Protein AF-A0A0N0ITU3-F1 (afdb_monomer)

Nearest PDB structures (foldseek):
  4pu4-assembly1_D  TM=7.011E-01  e=6.771E-02  Shewanella oneidensis MR-1
  4pu7-assembly1_B  TM=7.001E-01  e=7.193E-02  Shewanella oneidensis MR-1
  4pu8-assembly1_A  TM=6.998E-01  e=8.624E-02  Shewanella oneidensis MR-1
  4pu8-assembly1_B  TM=7.085E-01  e=1.167E-01  Shewanella oneidensis MR-1
  4pu4-assembly1_C  TM=7.032E-01  e=1.317E-01  Shewanella oneidensis MR-1

pLDDT: mean 93.78, std 9.42, range [54.25, 98.5]

Sequence (71 aa):
MYKDIHIGHLILVKWKELDFSIERACNFFKISKTDVENMFSQKSLDTELLLKWSKLLEYDFFRIYSQHLIL

Organism: Chryseobacterium indologenes (NCBI:txid253)

Secondary structure (DSSP, 8-state):
------HHHHHHHHHHHTT--HHHHHHHHT--HHHHHHHHH-S---HHHHHHHHHHTT--SHHHHHHHHH-

Solvent-accessible surface area (backbone atoms only — not comparable to full-atom values): 4269 Å² total; per-residue (Å²): 128,90,72,89,71,45,49,14,48,54,50,48,52,53,39,58,76,67,70,61,57,66,66,58,50,22,65,73,72,72,50,52,66,66,57,57,56,49,47,34,71,29,51,67,72,58,70,66,59,47,50,50,51,19,63,76,67,75,39,77,66,62,55,62,60,53,53,68,75,78,107

Mean predicted aligned error: 3.14 Å

Foldseek 3Di:
DDDQAQLLLVLVVLCVVVVHDLVLVCVQVVHDSVVNVVSSRGSDDPPVVQVSSCVSSVHNSVVVVVVSVVD

Structure (mmCIF, N/CA/C/O backbone):
data_AF-A0A0N0ITU3-F1
#
_entry.id   AF-A0A0N0ITU3-F1
#
loop_
_atom_site.group_PDB
_atom_site.id
_atom_site.type_symbol
_atom_site.label_atom_id
_atom_site.label_alt_id
_atom_site.label_comp_id
_atom_site.label_asym_id
_atom_site.label_entity_id
_atom_site.label_seq_id
_atom_site.pdbx_PDB_ins_code
_atom_site.Cartn_x
_atom_site.Cartn_y
_atom_site.Cartn_z
_atom_site.occupancy
_atom_site.B_iso_or_equiv
_atom_site.auth_seq_id
_atom_site.auth_comp_id
_atom_site.auth_asym_id
_atom_site.auth_atom_id
_atom_site.pdbx_PDB_model_num
ATOM 1 N N . MET A 1 1 ? 17.519 0.628 -18.064 1.00 54.25 1 MET A N 1
ATOM 2 C CA . MET A 1 1 ? 18.172 0.358 -16.757 1.00 54.25 1 MET A CA 1
ATOM 3 C C . MET A 1 1 ? 17.064 0.123 -15.743 1.00 54.25 1 MET A C 1
ATOM 5 O O . MET A 1 1 ? 16.243 1.016 -15.566 1.00 54.25 1 MET A O 1
ATOM 9 N N . TYR A 1 2 ? 16.971 -1.078 -15.168 1.00 56.62 2 TYR A N 1
ATOM 10 C CA . TYR A 1 2 ? 15.922 -1.428 -14.202 1.00 56.62 2 TYR A CA 1
ATOM 11 C C . TYR A 1 2 ? 16.036 -0.486 -12.995 1.00 56.62 2 TYR A C 1
ATOM 13 O O . TYR A 1 2 ? 17.062 -0.497 -12.315 1.00 56.62 2 TYR A O 1
ATOM 21 N N . LYS A 1 3 ? 15.051 0.395 -12.769 1.00 70.81 3 LYS A N 1
ATOM 22 C CA . LYS A 1 3 ? 15.032 1.184 -11.530 1.00 70.81 3 LYS A CA 1
ATOM 23 C C . LYS A 1 3 ? 14.577 0.256 -10.418 1.00 70.81 3 LYS A C 1
ATOM 25 O O . LYS A 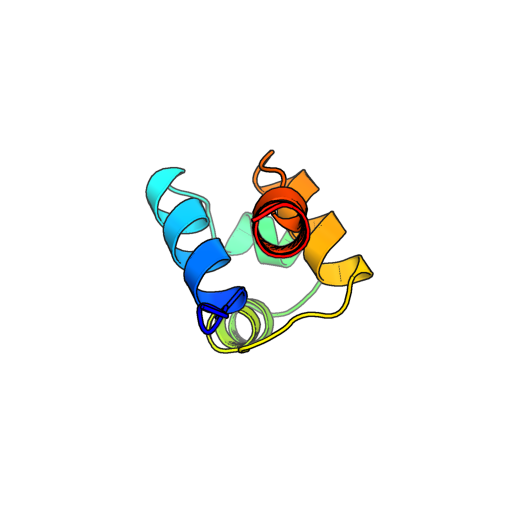1 3 ? 13.636 -0.510 -10.609 1.00 70.81 3 LYS A O 1
ATOM 30 N N . ASP A 1 4 ? 15.245 0.321 -9.275 1.00 85.50 4 ASP A N 1
ATOM 31 C CA . ASP A 1 4 ? 14.810 -0.443 -8.116 1.00 85.50 4 ASP A CA 1
ATOM 32 C C . ASP A 1 4 ? 13.492 0.151 -7.596 1.00 85.50 4 ASP A C 1
ATOM 34 O O . ASP A 1 4 ? 13.463 1.276 -7.093 1.00 85.50 4 ASP A O 1
ATOM 38 N N . ILE A 1 5 ? 12.382 -0.560 -7.804 1.00 92.00 5 ILE A N 1
ATOM 39 C CA . ILE A 1 5 ? 11.052 -0.102 -7.394 1.00 92.00 5 ILE A CA 1
ATOM 40 C C . ILE A 1 5 ? 10.843 -0.498 -5.937 1.00 92.00 5 ILE A C 1
ATOM 42 O O . ILE A 1 5 ? 10.874 -1.68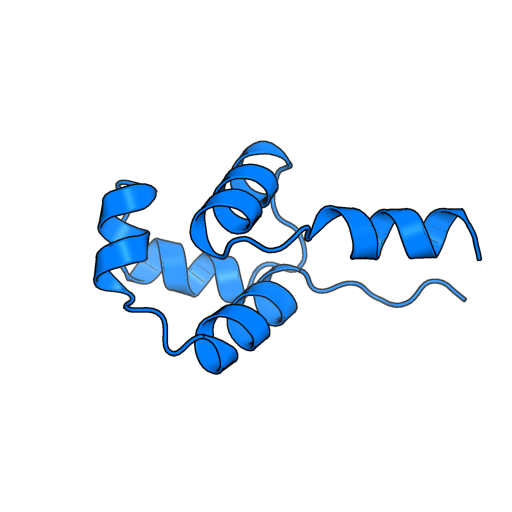0 -5.596 1.00 92.00 5 ILE A O 1
ATOM 46 N N . HIS A 1 6 ? 10.566 0.496 -5.097 1.00 96.19 6 HIS A N 1
ATOM 47 C CA . HIS A 1 6 ? 10.153 0.292 -3.715 1.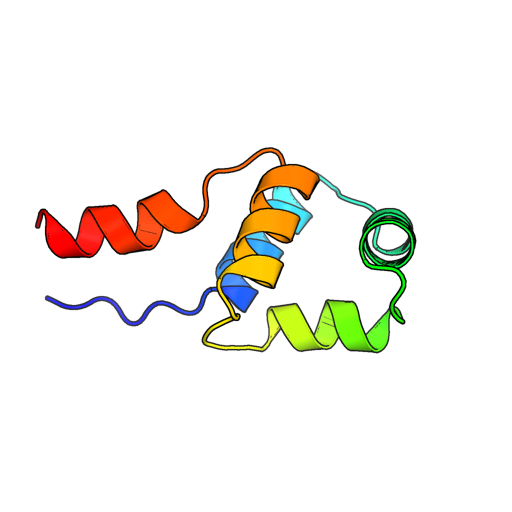00 96.19 6 HIS A CA 1
ATOM 48 C C . HIS A 1 6 ? 8.707 0.765 -3.534 1.00 96.19 6 HIS A C 1
ATOM 50 O O . HIS A 1 6 ? 8.447 1.922 -3.202 1.00 96.19 6 HIS A O 1
ATOM 56 N N . ILE A 1 7 ? 7.744 -0.126 -3.765 1.00 97.31 7 ILE A N 1
ATOM 57 C CA . ILE A 1 7 ? 6.339 0.274 -3.921 1.00 97.31 7 ILE A CA 1
ATOM 58 C C . ILE A 1 7 ? 5.709 0.805 -2.638 1.00 97.31 7 ILE A C 1
ATOM 60 O O . ILE A 1 7 ? 4.985 1.793 -2.703 1.00 97.31 7 ILE A O 1
ATOM 64 N N . GLY A 1 8 ? 6.048 0.239 -1.474 1.00 97.88 8 GLY A N 1
ATOM 65 C CA . GLY A 1 8 ? 5.560 0.738 -0.188 1.00 97.88 8 GLY A CA 1
ATOM 66 C C . GLY A 1 8 ? 5.921 2.208 0.038 1.00 97.88 8 GLY A C 1
ATOM 67 O O . GLY A 1 8 ? 5.083 3.005 0.457 1.00 97.88 8 GLY A O 1
ATOM 68 N N . HIS A 1 9 ? 7.137 2.603 -0.347 1.00 97.75 9 HIS A N 1
ATOM 69 C CA . HIS A 1 9 ? 7.596 3.982 -0.237 1.00 97.75 9 HIS A CA 1
ATOM 70 C C . HIS A 1 9 ? 6.840 4.905 -1.198 1.00 97.75 9 HIS A C 1
ATOM 72 O O . HIS A 1 9 ? 6.445 6.002 -0.816 1.00 97.75 9 HIS A O 1
ATOM 78 N N . LEU A 1 10 ? 6.589 4.461 -2.432 1.00 97.31 10 LEU A N 1
ATOM 79 C CA . LEU A 1 10 ? 5.824 5.242 -3.409 1.00 97.31 10 LEU A CA 1
ATOM 80 C C . LEU A 1 10 ? 4.364 5.426 -2.974 1.00 97.31 10 LEU A C 1
ATOM 82 O O . LEU A 1 10 ? 3.809 6.512 -3.148 1.00 97.31 10 LEU A O 1
ATOM 86 N N . ILE A 1 11 ? 3.767 4.403 -2.356 1.00 98.31 11 ILE A N 1
ATOM 87 C CA . ILE A 1 11 ? 2.445 4.504 -1.730 1.00 98.31 11 ILE A CA 1
ATOM 88 C C . ILE A 1 11 ? 2.486 5.530 -0.595 1.00 98.31 11 ILE A C 1
ATOM 90 O O . ILE A 1 11 ? 1.627 6.402 -0.563 1.00 98.31 11 ILE A O 1
ATOM 94 N N . LEU A 1 12 ? 3.495 5.496 0.284 1.00 98.25 12 LEU A N 1
ATOM 95 C CA . LEU A 1 12 ? 3.649 6.479 1.365 1.00 98.25 12 LEU A CA 1
ATOM 96 C C . LEU A 1 12 ? 3.786 7.917 0.848 1.00 98.25 12 LEU A C 1
ATOM 98 O O . LEU A 1 12 ? 3.236 8.843 1.442 1.00 98.25 12 LEU A O 1
ATOM 102 N N . VAL A 1 13 ? 4.529 8.123 -0.241 1.00 97.75 13 VAL A N 1
ATOM 103 C CA . VAL A 1 13 ? 4.658 9.443 -0.871 1.00 97.75 13 VAL A CA 1
ATOM 104 C C . VAL A 1 13 ? 3.290 9.927 -1.349 1.00 97.75 13 VAL A C 1
ATOM 106 O O . VAL A 1 13 ? 2.858 11.002 -0.941 1.00 97.75 13 VAL A O 1
ATOM 109 N N . LYS A 1 14 ? 2.566 9.110 -2.125 1.00 97.62 14 LYS A N 1
ATOM 110 C CA . LYS A 1 14 ? 1.227 9.467 -2.623 1.00 97.62 14 LYS A CA 1
ATOM 111 C C . LYS A 1 14 ? 0.217 9.679 -1.501 1.00 97.62 14 LYS A C 1
ATOM 113 O O . LYS A 1 14 ? -0.557 10.626 -1.534 1.00 97.62 14 LYS A O 1
ATOM 118 N N . TRP A 1 15 ? 0.269 8.835 -0.480 1.00 97.56 15 TRP A N 1
ATOM 119 C CA . TRP A 1 15 ? -0.527 8.955 0.732 1.00 97.56 15 TRP A CA 1
ATOM 120 C C . TRP A 1 15 ? -0.362 10.323 1.405 1.00 97.56 15 TRP A C 1
ATOM 122 O O . TRP A 1 15 ? -1.351 10.967 1.748 1.00 97.56 15 TRP A O 1
ATOM 132 N N . LYS A 1 16 ? 0.890 10.770 1.585 1.00 97.25 16 LYS A N 1
ATOM 133 C CA . LYS A 1 16 ? 1.211 12.065 2.202 1.00 97.25 16 LYS A CA 1
ATOM 134 C C . LYS A 1 16 ? 0.804 13.241 1.319 1.00 97.25 16 LYS A C 1
ATOM 136 O O . LYS A 1 16 ? 0.313 14.232 1.840 1.00 97.25 16 LYS A O 1
ATOM 141 N N . GLU A 1 17 ? 0.994 13.135 0.005 1.00 97.06 17 GLU A N 1
ATOM 142 C CA . GLU A 1 17 ? 0.572 14.169 -0.952 1.00 97.06 17 GLU A CA 1
ATOM 143 C C . GLU A 1 17 ? -0.944 14.404 -0.931 1.00 97.06 17 GLU A C 1
ATOM 145 O O . GLU A 1 17 ? -1.391 15.532 -1.124 1.00 97.06 17 GLU A O 1
ATOM 150 N N . LEU A 1 18 ? -1.726 13.351 -0.684 1.00 94.94 18 LEU A N 1
ATOM 151 C CA . LEU A 1 18 ? -3.186 13.409 -0.594 1.00 94.94 18 LEU A CA 1
ATOM 152 C C . LEU A 1 18 ? -3.705 13.739 0.818 1.00 94.94 18 LEU A C 1
ATOM 154 O O . LEU A 1 18 ? -4.918 13.735 1.015 1.00 94.94 18 LEU A O 1
ATOM 158 N N . ASP A 1 19 ? -2.813 13.981 1.789 1.00 94.00 19 ASP A N 1
ATOM 159 C CA . ASP A 1 19 ? -3.135 14.174 3.214 1.00 94.00 19 ASP A CA 1
ATOM 160 C C . ASP A 1 19 ? -4.109 13.106 3.756 1.00 94.00 19 ASP A C 1
ATOM 162 O O . ASP A 1 19 ? -5.120 13.379 4.410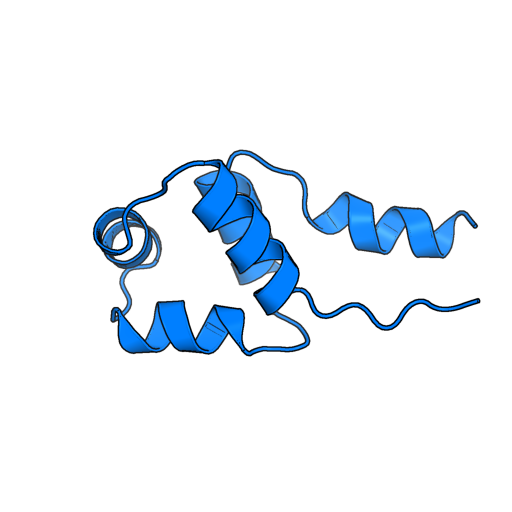 1.00 94.00 19 ASP A O 1
ATOM 166 N N . PHE A 1 20 ? -3.851 11.843 3.401 1.00 94.06 20 PHE A N 1
ATOM 167 C CA . PHE A 1 20 ? -4.780 10.755 3.685 1.00 94.06 20 PHE A CA 1
ATOM 168 C C . PHE A 1 20 ? -4.694 10.300 5.156 1.00 94.06 20 PHE A C 1
ATOM 170 O O . PHE A 1 20 ? -3.617 10.196 5.746 1.00 94.06 20 PHE A O 1
ATOM 177 N N . SER A 1 21 ? -5.846 9.995 5.766 1.00 95.69 21 SER A N 1
ATOM 178 C CA . SER A 1 21 ? -5.945 9.595 7.182 1.00 95.69 21 SER A CA 1
ATOM 179 C C . SER A 1 21 ? -5.654 8.109 7.390 1.00 95.69 21 SER A C 1
ATOM 181 O O . SER A 1 21 ? -6.213 7.250 6.703 1.00 95.69 21 SER A O 1
ATOM 183 N N . ILE A 1 22 ? -4.817 7.795 8.387 1.00 96.38 22 ILE A N 1
ATOM 184 C CA . ILE A 1 22 ? -4.402 6.414 8.691 1.00 96.38 22 ILE A CA 1
ATOM 185 C C . ILE A 1 22 ? -5.594 5.565 9.126 1.00 96.38 22 ILE A C 1
ATOM 187 O O . ILE A 1 22 ? -5.708 4.407 8.738 1.00 96.38 22 ILE A O 1
ATOM 191 N N . GLU A 1 23 ? -6.553 6.174 9.821 1.00 97.25 23 GLU A N 1
ATOM 192 C CA . GLU A 1 23 ? -7.809 5.555 10.232 1.00 97.25 23 GLU A CA 1
ATOM 193 C C . GLU A 1 23 ? -8.639 5.111 9.022 1.00 97.25 23 GLU A C 1
ATOM 195 O O . GLU A 1 23 ? -9.223 4.027 9.041 1.00 97.25 23 GLU A O 1
ATOM 200 N N . ARG A 1 24 ? -8.664 5.902 7.938 1.00 95.50 24 ARG A N 1
ATOM 201 C CA . ARG A 1 24 ? -9.357 5.517 6.698 1.00 95.50 24 ARG A CA 1
ATOM 202 C C . ARG A 1 24 ? -8.719 4.288 6.051 1.00 95.50 24 ARG A C 1
ATOM 204 O O . ARG A 1 24 ? -9.463 3.409 5.622 1.00 95.50 24 ARG A O 1
ATOM 211 N N . ALA A 1 25 ? -7.386 4.179 6.023 1.00 97.31 25 ALA A N 1
ATOM 212 C CA . ALA A 1 25 ? -6.731 2.950 5.556 1.00 97.31 25 ALA A CA 1
ATOM 213 C C . ALA A 1 25 ? -7.045 1.765 6.459 1.00 97.31 25 ALA A C 1
ATOM 215 O O . ALA A 1 25 ? -7.477 0.732 5.954 1.00 97.31 25 ALA A O 1
ATOM 216 N N . CYS A 1 26 ? -6.884 1.910 7.776 1.00 97.94 26 CYS A N 1
ATOM 217 C CA . CYS A 1 26 ? -7.193 0.839 8.723 1.00 97.94 26 CYS A CA 1
ATOM 218 C C . CYS A 1 26 ? -8.618 0.311 8.514 1.00 97.94 26 CYS A C 1
ATOM 220 O O . CYS A 1 26 ? -8.822 -0.898 8.424 1.00 97.94 26 CYS A O 1
ATOM 222 N N . ASN A 1 27 ? -9.593 1.209 8.343 1.00 97.50 27 ASN A N 1
ATOM 223 C CA . ASN A 1 27 ? -10.989 0.848 8.099 1.00 97.50 27 ASN A CA 1
ATOM 224 C C . ASN A 1 27 ? -11.208 0.188 6.729 1.00 97.50 27 ASN A C 1
ATOM 226 O O . ASN A 1 27 ? -11.975 -0.768 6.625 1.00 97.50 27 ASN A O 1
ATOM 230 N N . PHE A 1 28 ? -10.538 0.674 5.681 1.00 96.81 28 PHE A N 1
ATOM 231 C CA . PHE A 1 28 ? -10.657 0.126 4.329 1.00 96.81 28 PHE A CA 1
ATOM 232 C C . PHE A 1 28 ? -10.053 -1.279 4.217 1.00 96.81 28 PHE A C 1
ATOM 234 O O . PHE A 1 28 ? -10.667 -2.185 3.655 1.00 96.81 28 PHE A O 1
ATOM 241 N N . PHE A 1 29 ? -8.861 -1.467 4.783 1.00 96.88 29 PHE A N 1
ATOM 242 C CA . PHE A 1 29 ? -8.134 -2.733 4.752 1.00 96.88 29 PHE A CA 1
ATOM 243 C C . PHE A 1 29 ? -8.561 -3.706 5.857 1.00 96.88 29 PHE A C 1
ATOM 245 O O . 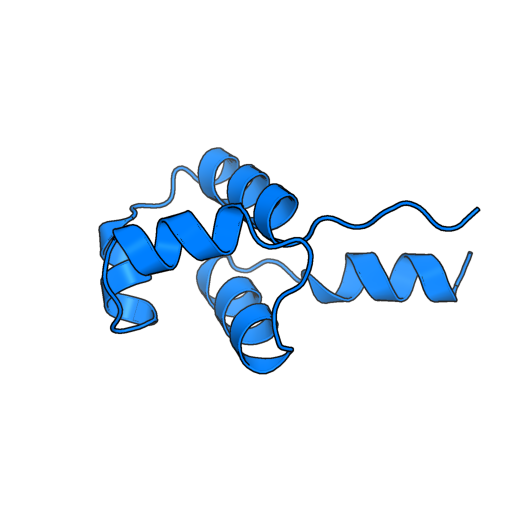PHE A 1 29 ? -8.308 -4.901 5.726 1.00 96.88 29 PHE A O 1
ATOM 252 N N . LYS A 1 30 ? -9.241 -3.220 6.905 1.00 97.31 30 LYS A N 1
ATOM 253 C CA . LYS A 1 30 ? -9.613 -3.973 8.116 1.00 97.31 30 LYS A CA 1
ATOM 254 C C . LYS A 1 30 ? -8.396 -4.558 8.842 1.00 97.31 30 LYS A C 1
ATOM 256 O O . LYS A 1 30 ? -8.407 -5.714 9.255 1.00 97.31 30 LYS A O 1
ATOM 261 N N . ILE A 1 31 ? -7.353 -3.744 8.983 1.00 97.50 31 ILE A N 1
ATOM 262 C CA . ILE A 1 31 ? -6.077 -4.103 9.621 1.00 97.50 31 ILE A CA 1
ATOM 263 C C . ILE A 1 31 ? -5.657 -3.033 10.632 1.00 97.50 31 ILE A C 1
ATOM 265 O O . ILE A 1 31 ? -6.271 -1.965 10.710 1.00 97.50 31 ILE A O 1
ATOM 269 N N . SER A 1 32 ? -4.615 -3.313 11.417 1.00 98.25 32 SER A N 1
ATOM 270 C CA . SER A 1 32 ? -4.110 -2.358 12.402 1.00 98.25 32 SER A CA 1
ATOM 271 C C . SER A 1 32 ? -3.315 -1.221 11.752 1.00 98.25 32 SER A C 1
ATOM 273 O O . SER A 1 32 ? -2.799 -1.345 10.641 1.00 98.25 32 SER A O 1
ATOM 275 N N . LYS A 1 33 ? -3.151 -0.116 12.490 1.00 97.69 33 LYS A N 1
ATOM 276 C CA . LYS A 1 3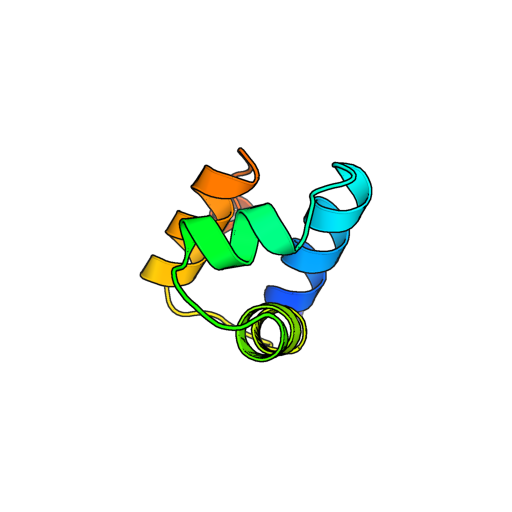3 ? -2.265 0.987 12.090 1.00 97.69 33 LYS A CA 1
ATOM 277 C C . LYS A 1 33 ? -0.846 0.493 11.804 1.00 97.69 33 LYS A C 1
ATOM 279 O O . LYS A 1 33 ? -0.263 0.879 10.798 1.00 97.69 33 LYS A O 1
ATOM 284 N N . THR A 1 34 ? -0.325 -0.383 12.659 1.00 98.12 34 THR A N 1
ATOM 285 C CA . THR A 1 34 ? 1.012 -0.959 12.501 1.00 98.12 34 THR A CA 1
ATOM 286 C C . THR A 1 34 ? 1.123 -1.767 11.211 1.00 98.12 34 THR A C 1
ATOM 288 O O . THR A 1 34 ? 2.131 -1.665 10.525 1.00 98.12 34 THR A O 1
ATOM 291 N N . ASP A 1 35 ? 0.082 -2.508 10.823 1.00 97.94 35 ASP A N 1
ATOM 292 C CA . ASP A 1 35 ? 0.086 -3.254 9.559 1.00 97.94 35 ASP A CA 1
ATOM 293 C C . ASP A 1 35 ? 0.100 -2.321 8.342 1.00 97.94 35 ASP A C 1
ATOM 295 O O . ASP A 1 35 ? 0.843 -2.567 7.393 1.00 97.94 35 ASP A O 1
ATOM 299 N N . VAL A 1 36 ? -0.662 -1.220 8.377 1.00 98.06 36 VAL A N 1
ATOM 300 C CA . VAL A 1 36 ? -0.615 -0.193 7.321 1.00 98.06 36 VAL A CA 1
ATOM 301 C C . VAL A 1 36 ? 0.778 0.437 7.237 1.00 98.06 36 VAL A C 1
ATOM 303 O O . VAL A 1 36 ? 1.342 0.556 6.151 1.00 98.06 36 VAL A O 1
ATOM 306 N N . GLU A 1 37 ? 1.360 0.812 8.377 1.00 97.44 37 GLU A N 1
ATOM 307 C CA . GLU A 1 37 ? 2.707 1.389 8.437 1.00 97.44 37 GLU A CA 1
ATOM 308 C C . GLU A 1 37 ? 3.771 0.408 7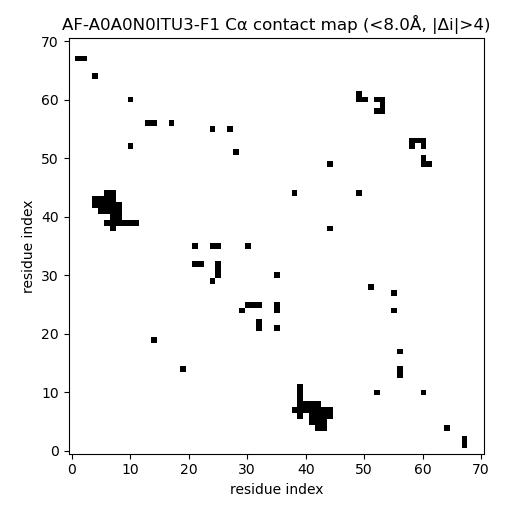.925 1.00 97.44 37 GLU A C 1
ATOM 310 O O . GLU A 1 37 ? 4.672 0.803 7.180 1.00 97.44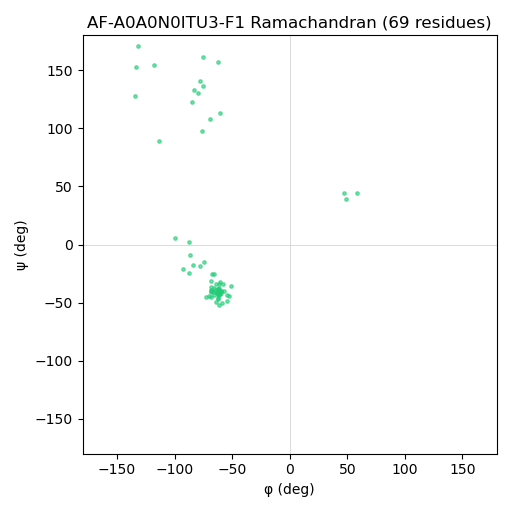 37 GLU A O 1
ATOM 315 N N . ASN A 1 38 ? 3.628 -0.883 8.238 1.00 98.19 38 ASN A N 1
ATOM 316 C CA . ASN A 1 38 ? 4.501 -1.936 7.729 1.00 98.19 38 ASN A CA 1
ATOM 317 C C . ASN A 1 38 ? 4.465 -2.002 6.199 1.00 98.19 38 ASN A C 1
ATOM 319 O O . ASN A 1 38 ? 5.530 -2.104 5.589 1.00 98.19 38 ASN A O 1
ATOM 323 N N . MET A 1 39 ? 3.294 -1.868 5.562 1.00 98.06 39 MET A N 1
ATOM 324 C CA . MET A 1 39 ? 3.185 -1.873 4.093 1.00 98.06 39 MET A CA 1
ATOM 325 C C . MET A 1 39 ? 4.025 -0.773 3.436 1.00 98.06 39 MET A C 1
ATOM 327 O O . MET A 1 39 ? 4.608 -1.001 2.376 1.00 98.06 39 MET A O 1
ATOM 331 N N . PHE A 1 40 ? 4.169 0.394 4.070 1.00 98.06 40 PHE A N 1
ATOM 332 C CA . PHE A 1 40 ? 5.003 1.478 3.541 1.00 98.06 40 PHE A CA 1
ATOM 333 C C . PHE A 1 40 ? 6.498 1.132 3.504 1.00 98.06 40 PHE A C 1
ATOM 335 O O . PHE A 1 40 ? 7.242 1.661 2.678 1.00 98.06 40 PHE A O 1
ATOM 342 N N . SER A 1 41 ? 6.941 0.216 4.365 1.00 97.38 41 SER A N 1
ATOM 343 C CA . SER A 1 41 ? 8.320 -0.280 4.395 1.00 97.38 41 SER A CA 1
ATOM 344 C C . SER A 1 41 ? 8.576 -1.451 3.441 1.00 97.38 41 SER A C 1
ATOM 346 O O . SER A 1 41 ? 9.726 -1.826 3.224 1.00 97.38 41 SER A O 1
ATOM 348 N N . GLN A 1 42 ? 7.536 -2.028 2.832 1.00 97.88 42 GLN A N 1
ATOM 349 C CA . GLN A 1 42 ? 7.705 -3.189 1.965 1.00 97.88 42 GLN A CA 1
ATOM 350 C C . GLN A 1 42 ? 8.198 -2.782 0.572 1.00 97.88 42 GLN A C 1
ATOM 352 O O . GLN A 1 42 ? 7.639 -1.902 -0.093 1.00 97.88 42 GLN A O 1
ATOM 357 N N . LYS A 1 43 ? 9.250 -3.464 0.102 1.00 96.56 43 LYS A N 1
ATOM 358 C CA . LYS A 1 43 ? 9.807 -3.259 -1.243 1.00 96.56 43 LYS A CA 1
ATOM 359 C C . LYS A 1 43 ? 8.788 -3.591 -2.336 1.00 96.56 43 LYS A C 1
ATOM 361 O O . LYS A 1 43 ? 8.668 -2.860 -3.317 1.00 96.56 43 LYS A O 1
ATOM 366 N N . SER A 1 44 ? 8.027 -4.662 -2.136 1.00 96.62 44 SER A N 1
ATOM 367 C CA . SER A 1 44 ? 6.942 -5.111 -3.006 1.00 96.62 44 SER A CA 1
ATOM 368 C C . SER A 1 44 ? 5.709 -5.454 -2.177 1.00 96.62 44 SER A C 1
ATOM 370 O O . SER A 1 44 ? 5.836 -5.885 -1.034 1.00 96.62 44 SER A O 1
ATOM 372 N N . LEU A 1 45 ? 4.537 -5.323 -2.787 1.00 97.56 45 LEU A N 1
ATOM 373 C CA . LEU A 1 45 ? 3.264 -5.797 -2.253 1.00 97.56 45 LEU A CA 1
ATOM 374 C C . LEU A 1 45 ? 2.695 -6.841 -3.208 1.00 97.56 45 LEU A C 1
ATOM 376 O O . LEU A 1 45 ? 3.005 -6.817 -4.403 1.00 97.56 45 LEU A O 1
ATOM 380 N N . ASP A 1 46 ? 1.859 -7.741 -2.695 1.00 97.25 46 ASP A N 1
ATOM 381 C CA . ASP A 1 46 ? 1.055 -8.579 -3.574 1.00 97.25 46 ASP A CA 1
ATOM 382 C C . ASP A 1 46 ? 0.102 -7.714 -4.413 1.00 97.25 46 ASP A C 1
ATOM 384 O O . ASP A 1 46 ? -0.225 -6.568 -4.085 1.00 97.25 46 ASP A O 1
ATOM 388 N N . THR A 1 47 ? -0.325 -8.261 -5.546 1.00 97.56 47 THR A N 1
ATOM 389 C CA . THR A 1 47 ? -1.115 -7.518 -6.528 1.00 97.56 47 THR A CA 1
ATOM 390 C C . THR A 1 47 ? -2.511 -7.167 -6.020 1.00 97.56 47 THR A C 1
ATOM 392 O O . THR A 1 47 ? -3.074 -6.166 -6.465 1.00 97.56 47 THR A O 1
ATOM 395 N N . GLU A 1 48 ? -3.070 -7.925 -5.073 1.00 97.94 48 GLU A N 1
ATOM 396 C CA . GLU A 1 48 ? -4.371 -7.619 -4.482 1.00 97.94 48 GLU A CA 1
ATOM 397 C C . GLU A 1 48 ? -4.273 -6.415 -3.536 1.00 97.94 48 GLU A C 1
ATOM 399 O O . GLU A 1 48 ? -5.086 -5.490 -3.627 1.00 97.94 48 GLU A O 1
ATOM 404 N N . LEU A 1 49 ? -3.252 -6.377 -2.674 1.00 97.88 49 LEU A N 1
ATOM 405 C CA . LEU A 1 49 ? -2.945 -5.215 -1.843 1.00 97.88 49 LEU A CA 1
ATOM 406 C C . LEU A 1 49 ? -2.616 -3.995 -2.697 1.00 97.88 49 LEU A C 1
ATOM 408 O O . LEU A 1 49 ? -3.133 -2.913 -2.423 1.00 97.88 49 LEU A O 1
ATOM 412 N N . LEU A 1 50 ? -1.820 -4.155 -3.757 1.00 98.38 50 LEU A N 1
ATOM 413 C CA . LEU A 1 50 ? -1.489 -3.051 -4.653 1.00 98.38 50 LEU A CA 1
ATOM 414 C C . LEU A 1 50 ? -2.738 -2.477 -5.337 1.00 98.38 50 LEU A C 1
ATOM 416 O O . LEU A 1 50 ? -2.909 -1.260 -5.390 1.00 98.38 50 LEU A O 1
ATOM 420 N N . LEU A 1 51 ? -3.659 -3.337 -5.786 1.00 98.50 51 LEU A N 1
ATOM 421 C CA . LEU A 1 51 ? -4.942 -2.912 -6.348 1.00 98.50 51 LEU A CA 1
ATOM 422 C C . LEU A 1 51 ? -5.810 -2.181 -5.320 1.00 98.50 51 LEU A C 1
ATOM 424 O O . LEU A 1 51 ? -6.442 -1.175 -5.646 1.00 98.50 51 LEU A O 1
ATOM 428 N N . LYS A 1 52 ? -5.857 -2.673 -4.081 1.00 98.25 52 LYS A N 1
ATOM 429 C CA . LYS A 1 52 ? -6.583 -2.014 -2.988 1.00 98.25 52 LYS A CA 1
ATOM 430 C C . LYS A 1 52 ? -6.003 -0.633 -2.690 1.00 98.25 52 LYS A C 1
ATOM 432 O O . LYS A 1 52 ? -6.771 0.318 -2.584 1.00 98.25 52 LYS A O 1
ATOM 437 N N . TRP A 1 53 ? -4.678 -0.500 -2.647 1.00 98.19 53 TRP A N 1
ATOM 438 C CA . TRP A 1 53 ? -4.000 0.790 -2.518 1.00 98.19 53 TRP A CA 1
ATOM 439 C C . TRP A 1 53 ? -4.313 1.731 -3.677 1.00 98.19 53 TRP A C 1
ATOM 441 O O . TRP A 1 53 ? -4.618 2.900 -3.449 1.00 98.19 53 TRP A O 1
ATOM 451 N N . SER A 1 54 ? -4.325 1.210 -4.905 1.00 98.31 54 SER A N 1
ATOM 452 C CA . SER A 1 54 ? -4.720 1.979 -6.083 1.00 98.31 54 SER A CA 1
ATOM 453 C C . SER A 1 54 ? -6.142 2.516 -6.003 1.00 98.31 54 SER A C 1
ATOM 455 O O . SER A 1 54 ? -6.386 3.656 -6.382 1.00 98.31 54 SER A O 1
ATOM 457 N N . LYS A 1 55 ? -7.081 1.717 -5.487 1.00 97.81 55 LYS A N 1
ATOM 458 C CA . LYS A 1 55 ? -8.466 2.154 -5.276 1.00 97.81 55 LYS A CA 1
ATOM 459 C C . LYS A 1 55 ? -8.578 3.176 -4.151 1.00 97.81 55 LYS A C 1
ATOM 461 O O . LYS A 1 55 ? -9.287 4.157 -4.312 1.00 97.81 55 LYS A O 1
ATOM 466 N N . LEU A 1 56 ? -7.894 2.943 -3.031 1.00 97.44 56 LEU A N 1
ATOM 467 C CA . LEU A 1 56 ? -7.977 3.813 -1.859 1.00 97.44 56 LEU A CA 1
ATOM 468 C C . LEU A 1 56 ? -7.427 5.216 -2.138 1.00 97.44 56 LEU A C 1
ATOM 470 O O . LEU A 1 56 ? -7.987 6.194 -1.655 1.00 97.44 56 LEU A O 1
ATOM 474 N N . LEU A 1 57 ? -6.334 5.297 -2.899 1.00 97.25 57 LEU A N 1
ATOM 475 C CA . LEU A 1 57 ? -5.645 6.549 -3.223 1.00 97.25 57 LEU A CA 1
ATOM 476 C C . LEU A 1 57 ? -5.991 7.093 -4.613 1.00 97.25 57 LEU A C 1
ATOM 478 O O . LEU A 1 57 ? -5.361 8.049 -5.053 1.00 97.25 57 LEU A O 1
ATOM 482 N N . GLU A 1 58 ? -6.942 6.465 -5.311 1.00 96.69 58 GLU A N 1
ATOM 483 C CA . GLU A 1 58 ? -7.360 6.827 -6.673 1.00 96.69 58 GLU A CA 1
ATOM 484 C C . GLU A 1 58 ? -6.171 7.013 -7.641 1.00 96.69 58 GLU A C 1
ATOM 486 O O . GLU A 1 58 ? -6.143 7.906 -8.488 1.00 96.69 58 GLU A O 1
ATOM 491 N N . TYR A 1 59 ? -5.159 6.148 -7.514 1.00 97.19 59 TYR A N 1
ATOM 492 C CA . TYR A 1 59 ? -3.899 6.236 -8.250 1.00 97.19 59 TYR A CA 1
ATOM 493 C C . TYR A 1 59 ? -3.484 4.876 -8.814 1.00 97.19 59 TYR A C 1
ATOM 495 O O . TYR A 1 59 ? -3.365 3.894 -8.084 1.00 97.19 59 TYR A O 1
ATOM 503 N N . ASP A 1 60 ? -3.200 4.799 -10.114 1.00 97.38 60 ASP A N 1
ATOM 504 C CA . ASP A 1 60 ? -2.722 3.567 -10.750 1.00 97.38 60 ASP A CA 1
ATOM 505 C C . ASP A 1 60 ? -1.234 3.314 -10.435 1.00 97.38 60 ASP A C 1
ATOM 507 O O . ASP A 1 60 ? -0.332 3.849 -11.087 1.00 97.38 60 ASP A O 1
ATOM 511 N N . PHE A 1 61 ? -0.968 2.465 -9.437 1.00 97.00 61 PHE A N 1
ATOM 512 C CA . PHE A 1 61 ? 0.386 2.064 -9.062 1.00 97.00 61 PHE A CA 1
ATOM 513 C C . PHE A 1 61 ? 0.976 1.009 -10.012 1.00 97.00 61 PHE A C 1
ATOM 515 O O . PHE A 1 61 ? 2.200 0.873 -10.081 1.00 97.00 61 PHE A O 1
ATOM 522 N N . PHE A 1 62 ? 0.154 0.298 -10.792 1.00 96.06 62 PHE A N 1
ATOM 523 C CA . PHE A 1 62 ? 0.638 -0.685 -11.768 1.00 96.06 62 PHE A CA 1
ATOM 524 C C . PHE A 1 62 ? 1.372 -0.009 -12.923 1.00 96.06 62 PHE A C 1
ATOM 526 O O . PHE A 1 62 ? 2.360 -0.554 -13.420 1.00 96.06 62 PHE A O 1
ATOM 533 N N . ARG A 1 63 ? 0.968 1.218 -13.281 1.00 94.56 63 ARG A N 1
ATOM 534 C CA . ARG A 1 63 ? 1.642 2.035 -14.301 1.00 94.56 63 ARG A CA 1
ATOM 535 C C . ARG A 1 63 ? 3.149 2.156 -14.072 1.00 94.56 63 ARG A C 1
ATOM 537 O O . ARG A 1 63 ? 3.892 2.173 -15.051 1.00 94.56 63 ARG A O 1
ATOM 544 N N . ILE A 1 64 ? 3.604 2.218 -12.818 1.00 92.50 64 ILE A N 1
ATOM 545 C CA . ILE A 1 64 ? 5.034 2.304 -12.486 1.00 92.50 64 ILE A CA 1
ATOM 546 C C . ILE A 1 64 ? 5.762 1.084 -13.056 1.00 92.50 64 ILE A C 1
ATOM 548 O O . ILE A 1 64 ? 6.724 1.233 -13.800 1.00 92.50 64 ILE A O 1
ATOM 552 N N . TYR A 1 65 ? 5.255 -0.118 -12.786 1.00 91.81 65 TYR A N 1
ATOM 553 C CA . TYR A 1 65 ? 5.823 -1.362 -13.299 1.00 91.81 65 TYR A CA 1
ATOM 554 C C . TYR A 1 65 ? 5.694 -1.472 -14.819 1.00 91.81 65 TYR A C 1
ATOM 556 O O . TYR A 1 65 ? 6.661 -1.825 -15.488 1.00 91.81 65 TYR A O 1
ATOM 564 N N . SER A 1 66 ? 4.534 -1.124 -15.385 1.00 90.50 66 SER A N 1
ATOM 565 C CA . SER A 1 66 ? 4.318 -1.191 -16.835 1.00 90.50 66 SER A CA 1
ATOM 566 C C . SER A 1 66 ? 5.268 -0.278 -17.615 1.00 90.50 66 SER A C 1
ATOM 568 O O . SER A 1 66 ? 5.764 -0.678 -18.664 1.00 90.50 66 SER A O 1
ATOM 570 N N . GLN A 1 67 ? 5.584 0.915 -17.101 1.00 87.06 67 GLN A N 1
ATOM 571 C CA . GLN A 1 67 ? 6.559 1.816 -17.728 1.00 87.06 67 GLN A CA 1
ATOM 572 C C . GLN A 1 67 ? 7.958 1.195 -17.829 1.00 87.06 67 GLN A C 1
ATOM 574 O O . GLN A 1 67 ? 8.658 1.450 -18.803 1.00 87.06 67 GLN A O 1
ATOM 579 N N . HIS A 1 68 ? 8.348 0.351 -16.871 1.00 82.75 68 HIS A N 1
ATOM 580 C CA . HIS A 1 68 ? 9.629 -0.363 -16.894 1.00 82.75 68 HIS A CA 1
ATOM 581 C C . HIS A 1 68 ? 9.687 -1.529 -17.885 1.00 82.75 68 HIS A C 1
ATOM 583 O O . HIS A 1 68 ? 10.777 -2.017 -18.161 1.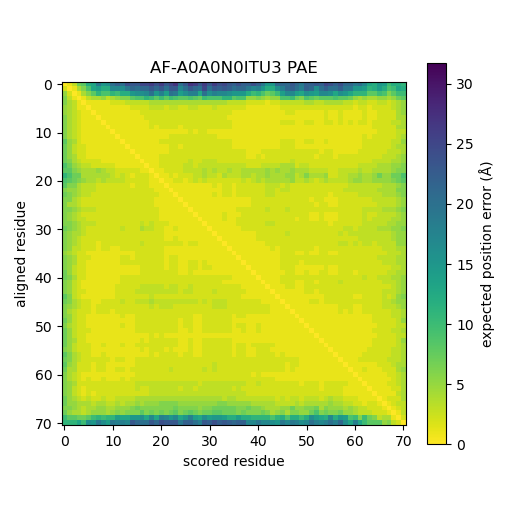00 82.75 68 HIS A O 1
ATOM 589 N N . LEU A 1 69 ? 8.543 -1.989 -18.395 1.00 82.81 69 LEU A N 1
ATOM 590 C CA . LEU A 1 69 ? 8.490 -3.027 -19.429 1.00 82.81 69 LEU A CA 1
ATOM 591 C C . LEU A 1 69 ? 8.568 -2.442 -20.844 1.00 82.81 69 LEU A C 1
ATOM 593 O O . LEU A 1 69 ? 8.940 -3.146 -21.777 1.00 82.81 69 LEU A O 1
ATOM 597 N N . ILE A 1 70 ? 8.169 -1.178 -21.005 1.00 72.12 70 ILE A N 1
ATOM 598 C CA . ILE A 1 70 ? 8.054 -0.500 -22.305 1.00 72.12 70 ILE A CA 1
ATOM 599 C C . ILE A 1 70 ? 9.350 0.256 -22.672 1.00 72.12 70 ILE A C 1
ATOM 601 O O . ILE A 1 70 ? 9.575 0.533 -23.849 1.00 72.12 70 ILE A O 1
ATOM 605 N N . LEU A 1 71 ? 10.195 0.578 -21.683 1.00 58.81 71 LEU A N 1
ATOM 606 C CA . LEU A 1 71 ? 11.456 1.333 -21.805 1.00 58.81 71 LEU A CA 1
ATOM 607 C C . LEU A 1 71 ? 12.685 0.455 -21.548 1.00 58.81 71 LEU A C 1
ATOM 609 O O . LEU A 1 71 ? 13.698 0.657 -22.253 1.00 58.81 71 LEU A O 1
#

Radius of gyration: 12.23 Å; Cα contacts (8 Å, |Δi|>4): 56; chains: 1; bounding box: 29×23×35 Å